Protein AF-A0A951PRA3-F1 (afdb_monomer_lite)

Radius of gyration: 14.49 Å; chains: 1; bounding box: 38×32×24 Å

Foldseek 3Di:
DDPVVVVVCVVVVHPPDCDLVVQQVDLVSQLVLQVVCVVVVQDPDDSRSRSDPSSVVSVPDDPPPPVVPPPDDD

Secondary structure (DSSP, 8-state):
--HHHHHHHHHTT------HHHHHH-HHHHHHHHHHHHHTTSSPSP--S---HHHHHHHH----S-GGGSS---

Organism: NCBI:txid450513

Sequence (74 aa):
MRLQTFYNAKLNNQTIDYGIEAIAADKELATHIQEVLIWLKFLDPPADGKFGPISSSRLRRKPTCHYAAKALPL

pLDDT: mean 71.53, std 15.4, range [41.06, 90.38]

Structure (mmCIF, N/CA/C/O backbone):
data_AF-A0A951PRA3-F1
#
_entry.id   AF-A0A951PRA3-F1
#
loop_
_atom_site.group_PDB
_atom_site.id
_atom_site.type_symbol
_atom_site.label_atom_id
_atom_site.label_alt_id
_atom_site.label_comp_id
_atom_site.label_asym_id
_atom_site.label_entity_id
_atom_site.label_seq_id
_atom_site.pdbx_PDB_ins_code
_atom_site.Cartn_x
_atom_site.Cartn_y
_atom_site.Cartn_z
_atom_site.occupancy
_atom_site.B_iso_or_equiv
_atom_site.auth_seq_id
_atom_site.auth_comp_id
_atom_site.auth_asym_id
_atom_site.auth_atom_id
_atom_site.pdbx_PDB_model_num
ATOM 1 N N . MET A 1 1 ? 7.242 4.822 1.222 1.00 56.81 1 MET A N 1
ATOM 2 C CA . MET A 1 1 ? 7.549 6.275 1.195 1.00 56.81 1 MET A CA 1
ATOM 3 C C . MET A 1 1 ? 6.773 6.983 2.297 1.00 56.81 1 MET A C 1
ATOM 5 O O . MET A 1 1 ? 5.620 6.651 2.532 1.00 56.81 1 MET A O 1
ATOM 9 N N . ARG A 1 2 ? 7.372 7.974 2.975 1.00 67.94 2 ARG A N 1
ATOM 10 C CA . ARG A 1 2 ? 6.732 8.661 4.114 1.00 67.94 2 ARG A CA 1
ATOM 11 C C . ARG A 1 2 ? 5.617 9.612 3.665 1.00 67.94 2 ARG A C 1
ATOM 13 O O . ARG A 1 2 ? 5.820 10.407 2.750 1.00 67.94 2 ARG A O 1
ATOM 20 N N . LEU A 1 3 ? 4.497 9.628 4.398 1.00 62.81 3 LEU A N 1
ATOM 21 C CA . LEU A 1 3 ? 3.393 10.597 4.242 1.00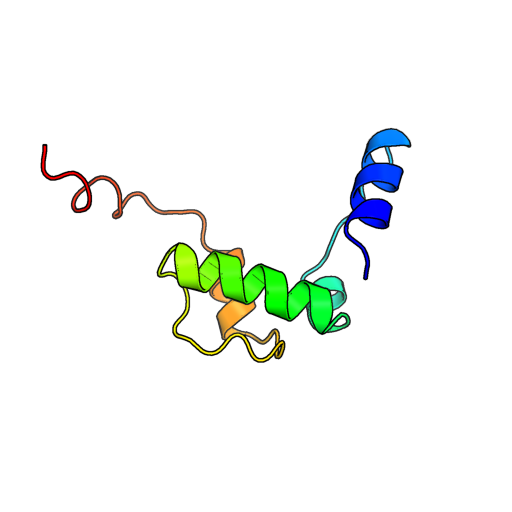 62.81 3 LEU A CA 1
ATOM 22 C C . LEU A 1 3 ? 3.878 12.055 4.201 1.00 62.81 3 LEU A C 1
ATOM 24 O O . LEU A 1 3 ? 3.326 12.881 3.480 1.00 62.81 3 LEU A O 1
ATOM 28 N N . GLN A 1 4 ? 4.959 12.363 4.920 1.00 65.50 4 GLN A N 1
ATOM 29 C CA . GLN A 1 4 ? 5.585 13.684 4.923 1.00 65.50 4 GLN A CA 1
ATOM 30 C C . GLN A 1 4 ? 5.954 14.169 3.512 1.00 65.50 4 GLN A C 1
ATOM 32 O O . GLN A 1 4 ? 5.782 15.343 3.196 1.00 65.50 4 GLN A O 1
ATOM 37 N N . THR A 1 5 ? 6.412 13.267 2.642 1.00 69.19 5 THR A N 1
ATOM 38 C CA . THR A 1 5 ? 6.809 13.601 1.271 1.00 69.19 5 THR A CA 1
ATOM 39 C C . THR A 1 5 ? 5.601 14.011 0.422 1.00 69.19 5 THR A C 1
ATOM 41 O O . THR A 1 5 ? 5.700 14.942 -0.373 1.00 69.19 5 THR A O 1
ATOM 44 N N . PHE A 1 6 ? 4.435 13.395 0.652 1.00 63.34 6 PHE A N 1
ATOM 45 C CA . PHE A 1 6 ? 3.174 13.784 0.011 1.00 63.34 6 PHE A CA 1
ATOM 46 C C . PHE A 1 6 ? 2.724 15.178 0.447 1.00 63.34 6 PHE A C 1
ATOM 48 O O . PHE A 1 6 ? 2.369 16.008 -0.392 1.00 63.34 6 PHE A O 1
ATOM 55 N N . TYR A 1 7 ? 2.759 15.448 1.755 1.00 62.00 7 TYR A N 1
ATOM 56 C CA . TYR A 1 7 ? 2.400 16.761 2.291 1.00 62.00 7 TYR A CA 1
ATOM 57 C C . TYR A 1 7 ? 3.307 17.859 1.737 1.00 62.00 7 TYR A C 1
ATOM 59 O O . TYR A 1 7 ? 2.810 18.891 1.288 1.00 62.00 7 TYR A O 1
ATOM 67 N N . ASN A 1 8 ? 4.616 17.612 1.688 1.00 66.38 8 ASN A N 1
ATOM 68 C CA . ASN A 1 8 ? 5.582 18.577 1.169 1.00 66.38 8 ASN A CA 1
ATOM 69 C C . ASN A 1 8 ? 5.354 18.890 -0.317 1.00 66.38 8 ASN A C 1
ATOM 71 O O . ASN A 1 8 ? 5.462 20.041 -0.726 1.00 66.38 8 ASN A O 1
ATOM 75 N N . ALA A 1 9 ? 4.975 17.904 -1.127 1.00 66.19 9 ALA A N 1
ATOM 76 C CA . ALA A 1 9 ? 4.693 18.146 -2.536 1.00 66.19 9 ALA A CA 1
ATOM 77 C C . ALA A 1 9 ? 3.410 18.949 -2.780 1.00 66.19 9 ALA A C 1
ATOM 79 O O . ALA A 1 9 ? 3.388 19.837 -3.633 1.00 66.19 9 ALA A O 1
ATOM 80 N N . LYS A 1 10 ? 2.368 18.697 -1.974 1.00 59.62 10 LYS A N 1
ATOM 81 C CA . LYS A 1 10 ? 1.137 19.497 -1.985 1.00 59.62 10 LYS A CA 1
ATOM 82 C C . LYS A 1 10 ? 1.413 20.956 -1.607 1.00 59.62 10 LYS A C 1
ATOM 84 O O . LYS A 1 10 ? 0.840 21.854 -2.214 1.00 59.62 10 LYS A O 1
ATOM 89 N N . LEU A 1 11 ? 2.297 21.191 -0.635 1.00 61.19 11 LEU A N 1
ATOM 90 C CA . LEU A 1 11 ? 2.705 22.539 -0.219 1.00 61.19 11 LEU A CA 1
ATOM 91 C C . LEU A 1 11 ? 3.455 23.299 -1.324 1.00 61.19 11 LEU A C 1
ATOM 93 O O . LEU A 1 11 ? 3.303 24.510 -1.432 1.00 61.19 11 LEU A O 1
ATOM 97 N N . ASN A 1 12 ? 4.197 22.595 -2.181 1.00 69.44 12 ASN A N 1
ATOM 98 C CA . ASN A 1 12 ? 4.948 23.193 -3.289 1.00 69.44 12 ASN A CA 1
ATOM 99 C C . ASN A 1 12 ? 4.118 23.391 -4.572 1.00 69.44 12 ASN A C 1
ATOM 101 O O . ASN A 1 12 ? 4.684 23.687 -5.623 1.00 69.44 12 ASN A O 1
ATOM 105 N N . ASN A 1 13 ? 2.792 23.208 -4.513 1.00 60.19 13 ASN A N 1
ATOM 106 C CA . ASN A 1 13 ? 1.883 23.268 -5.665 1.00 60.19 13 ASN A CA 1
ATOM 107 C C . ASN A 1 13 ? 2.295 22.331 -6.823 1.00 60.19 13 ASN A C 1
ATOM 109 O O . ASN A 1 13 ? 1.958 22.565 -7.983 1.00 60.19 13 ASN A O 1
ATOM 113 N N . GLN A 1 14 ? 3.038 21.268 -6.502 1.00 60.00 14 GLN A N 1
ATOM 114 C CA . GLN A 1 14 ? 3.436 20.237 -7.447 1.00 60.00 14 GLN A CA 1
ATOM 115 C C . GLN A 1 14 ? 2.359 19.159 -7.463 1.00 60.00 14 GLN A C 1
ATOM 117 O O . GLN A 1 14 ? 2.090 18.499 -6.456 1.00 60.00 14 GLN A O 1
ATOM 122 N N . THR A 1 15 ? 1.743 18.956 -8.621 1.00 55.75 15 THR A N 1
ATOM 123 C CA . THR A 1 15 ? 0.905 17.788 -8.873 1.00 55.75 15 THR A CA 1
ATOM 124 C C . THR A 1 15 ? 1.805 16.560 -8.923 1.00 55.75 15 THR A C 1
ATOM 126 O O . THR A 1 15 ? 2.417 16.273 -9.949 1.00 55.75 15 THR A O 1
ATOM 129 N N . ILE A 1 16 ? 1.912 15.830 -7.808 1.00 61.03 16 ILE A N 1
ATOM 130 C CA . ILE A 1 16 ? 2.426 14.463 -7.882 1.00 61.03 16 ILE A CA 1
ATOM 131 C C . ILE A 1 16 ? 1.295 13.587 -8.388 1.00 61.03 16 ILE A C 1
ATOM 133 O O . ILE A 1 16 ? 0.355 13.269 -7.656 1.00 61.03 16 ILE A O 1
ATOM 137 N N . ASP A 1 17 ? 1.397 13.220 -9.657 1.00 60.91 17 ASP A N 1
ATOM 138 C CA . ASP A 1 17 ? 0.547 12.199 -10.237 1.00 60.91 17 ASP A CA 1
ATOM 139 C C . ASP A 1 17 ? 1.066 10.832 -9.778 1.00 60.91 17 ASP A C 1
ATOM 141 O O . ASP A 1 17 ? 2.064 10.309 -10.280 1.00 60.91 17 ASP A O 1
ATOM 145 N N . TYR A 1 18 ? 0.427 10.271 -8.751 1.00 66.81 18 TYR A N 1
ATOM 146 C CA . TYR A 1 18 ? 0.691 8.897 -8.336 1.00 66.81 18 TYR A CA 1
ATOM 147 C C . TY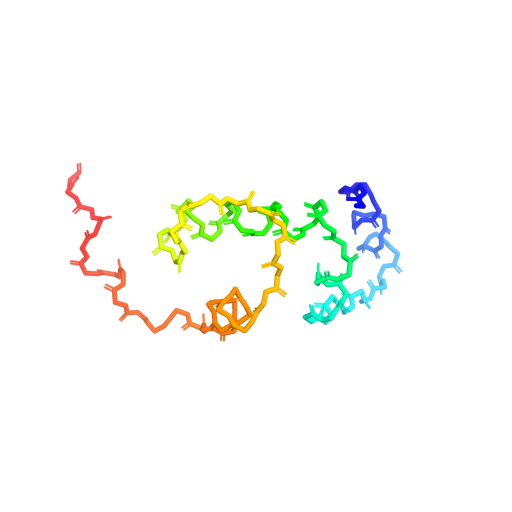R A 1 18 ? -0.028 7.964 -9.301 1.00 66.81 18 TYR A C 1
ATOM 149 O O . TYR A 1 18 ? -1.106 7.437 -9.015 1.00 66.81 18 TYR A O 1
ATOM 157 N N . GLY A 1 19 ? 0.589 7.763 -10.465 1.00 73.75 19 GLY A N 1
ATOM 158 C CA . GLY A 1 19 ? 0.187 6.708 -11.379 1.00 73.75 19 GLY A CA 1
ATOM 159 C C . GLY A 1 19 ? 0.150 5.357 -10.656 1.00 73.75 19 GLY A C 1
ATOM 160 O O . GLY A 1 19 ? 0.884 5.124 -9.693 1.00 73.75 19 GLY A O 1
ATOM 161 N N . ILE A 1 20 ? -0.695 4.440 -11.137 1.00 77.88 20 ILE A N 1
ATOM 162 C CA . ILE A 1 20 ? -0.829 3.082 -10.575 1.00 77.88 20 ILE A CA 1
ATOM 163 C C . ILE A 1 20 ? 0.535 2.387 -10.449 1.00 77.88 20 ILE A C 1
ATOM 165 O O . ILE A 1 20 ? 0.765 1.661 -9.487 1.00 77.88 20 ILE A O 1
ATOM 169 N N . GLU A 1 21 ? 1.448 2.651 -11.382 1.00 79.12 21 GLU A N 1
ATOM 170 C CA . GLU A 1 21 ? 2.808 2.110 -11.367 1.00 79.12 21 GLU A CA 1
ATOM 171 C C . GLU A 1 21 ? 3.656 2.654 -10.212 1.00 79.12 21 GLU A C 1
ATOM 173 O O . GLU A 1 21 ? 4.359 1.885 -9.564 1.00 79.12 21 GLU A O 1
ATOM 178 N N . ALA A 1 22 ? 3.542 3.947 -9.890 1.00 80.69 22 ALA A N 1
ATOM 179 C CA . ALA A 1 22 ? 4.245 4.547 -8.755 1.00 80.69 22 ALA A CA 1
ATOM 180 C C . ALA A 1 22 ? 3.735 3.987 -7.419 1.00 80.69 22 ALA A C 1
ATOM 182 O O . ALA A 1 22 ? 4.518 3.762 -6.499 1.00 80.69 22 ALA A O 1
ATOM 183 N N . ILE A 1 23 ? 2.431 3.704 -7.332 1.00 81.00 23 ILE A N 1
ATOM 184 C CA . ILE A 1 23 ? 1.837 3.020 -6.178 1.00 81.00 23 ILE A CA 1
ATOM 185 C C . ILE A 1 23 ? 2.353 1.582 -6.083 1.00 81.00 23 ILE A C 1
ATOM 187 O O . ILE A 1 23 ? 2.738 1.143 -5.005 1.00 81.00 23 ILE A O 1
ATOM 191 N N . ALA A 1 24 ? 2.387 0.852 -7.199 1.00 81.94 24 ALA A N 1
ATOM 192 C CA . ALA A 1 24 ? 2.840 -0.535 -7.225 1.00 81.94 24 ALA A CA 1
ATOM 193 C C . ALA A 1 24 ? 4.339 -0.703 -6.948 1.00 81.94 24 ALA A C 1
ATOM 195 O O . ALA A 1 24 ? 4.744 -1.727 -6.398 1.00 81.94 24 ALA A O 1
ATOM 196 N N . ALA A 1 25 ? 5.150 0.296 -7.296 1.00 83.75 25 ALA A N 1
ATOM 197 C CA . ALA A 1 25 ? 6.582 0.310 -7.023 1.00 83.75 25 ALA A CA 1
ATOM 198 C C . ALA A 1 25 ? 6.917 0.567 -5.542 1.00 83.75 25 ALA A C 1
ATOM 200 O O . ALA A 1 25 ? 8.009 0.213 -5.096 1.00 83.75 25 ALA A O 1
ATOM 201 N N . ASP A 1 26 ? 5.998 1.148 -4.763 1.00 84.69 26 ASP A N 1
ATOM 202 C CA . ASP A 1 26 ? 6.205 1.432 -3.344 1.00 84.69 26 ASP A CA 1
ATOM 203 C C . ASP A 1 26 ? 5.359 0.506 -2.467 1.00 84.69 26 ASP A C 1
ATOM 205 O O . ASP A 1 26 ? 4.164 0.712 -2.262 1.00 84.69 26 ASP A O 1
ATOM 209 N N . LYS A 1 27 ? 6.006 -0.515 -1.899 1.00 86.69 27 LYS A N 1
ATOM 210 C CA . LYS A 1 27 ? 5.342 -1.523 -1.062 1.00 86.69 27 LYS A CA 1
ATOM 211 C C . LYS A 1 27 ? 4.625 -0.923 0.154 1.00 86.69 27 LYS A C 1
ATOM 213 O O . LYS A 1 27 ? 3.564 -1.414 0.533 1.00 86.69 27 LYS A O 1
ATOM 218 N N . GLU A 1 28 ? 5.194 0.098 0.788 1.00 87.19 28 GLU A N 1
ATOM 219 C CA . GLU A 1 28 ? 4.616 0.724 1.986 1.00 87.19 28 GLU A CA 1
ATOM 220 C C . GLU A 1 28 ? 3.343 1.494 1.614 1.00 87.19 28 GLU A C 1
ATOM 222 O O . GLU A 1 28 ? 2.293 1.312 2.231 1.00 87.19 28 GLU A O 1
ATOM 227 N N . LEU A 1 29 ? 3.411 2.276 0.535 1.00 84.88 29 LEU A N 1
ATO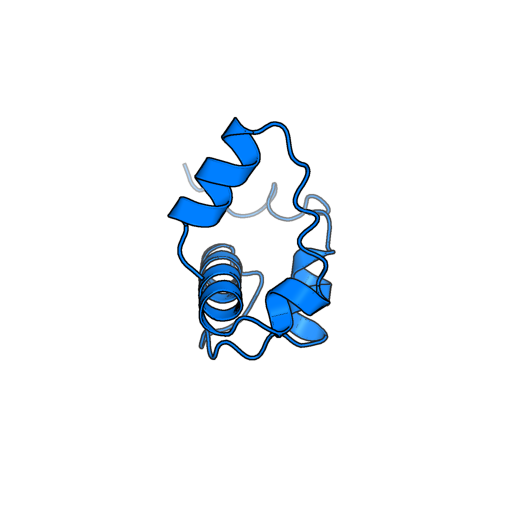M 228 C CA . LEU A 1 29 ? 2.272 3.003 -0.019 1.00 84.88 29 LEU A CA 1
ATOM 229 C C . LEU A 1 29 ? 1.177 2.054 -0.523 1.00 84.88 29 LEU A C 1
ATOM 231 O O . LEU A 1 29 ? -0.001 2.256 -0.229 1.00 84.88 29 LEU A O 1
ATOM 235 N N . ALA A 1 30 ? 1.559 0.999 -1.243 1.00 87.88 30 ALA A N 1
ATOM 236 C CA . ALA A 1 30 ? 0.657 -0.044 -1.711 1.00 87.88 30 ALA A CA 1
ATOM 237 C C . ALA A 1 30 ? -0.088 -0.717 -0.555 1.00 87.88 30 ALA A C 1
ATOM 239 O O . ALA A 1 30 ? -1.305 -0.888 -0.635 1.00 87.88 30 ALA A O 1
ATOM 240 N N . THR A 1 31 ? 0.628 -1.063 0.519 1.00 90.12 31 THR A N 1
ATOM 241 C CA . THR A 1 31 ? 0.042 -1.671 1.722 1.00 90.12 31 THR A CA 1
ATOM 242 C C . THR A 1 31 ? -0.971 -0.722 2.348 1.00 90.12 31 THR A C 1
ATOM 244 O O . THR A 1 31 ? -2.113 -1.111 2.571 1.00 90.12 31 THR A O 1
ATOM 247 N N . HIS A 1 32 ? -0.608 0.549 2.530 1.00 88.50 32 HIS A N 1
ATOM 248 C CA . HIS A 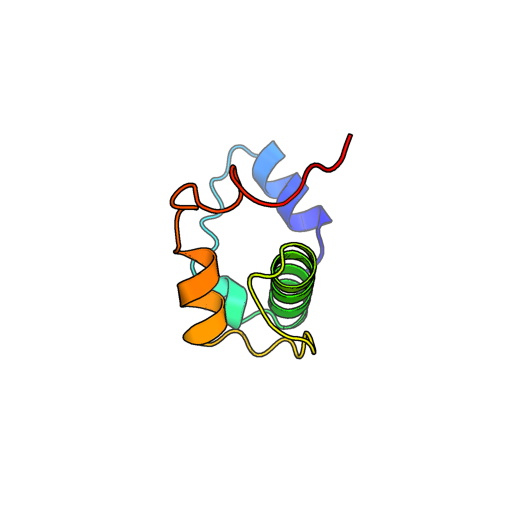1 32 ? -1.510 1.527 3.129 1.00 88.50 32 HIS A CA 1
ATOM 249 C C . HIS A 1 32 ? -2.780 1.755 2.292 1.00 88.50 32 HIS A C 1
ATOM 251 O O . HIS A 1 32 ? -3.893 1.806 2.815 1.00 88.50 32 HIS A O 1
ATOM 257 N N . ILE A 1 33 ? -2.650 1.827 0.965 1.00 86.12 33 ILE A N 1
ATOM 258 C CA . ILE A 1 33 ? -3.815 1.949 0.077 1.00 86.12 33 ILE A CA 1
ATOM 259 C C . ILE A 1 33 ? -4.687 0.687 0.150 1.00 86.12 33 ILE A C 1
ATOM 261 O O . ILE A 1 33 ? -5.913 0.796 0.182 1.00 86.12 33 ILE A O 1
ATOM 265 N N . GLN A 1 34 ?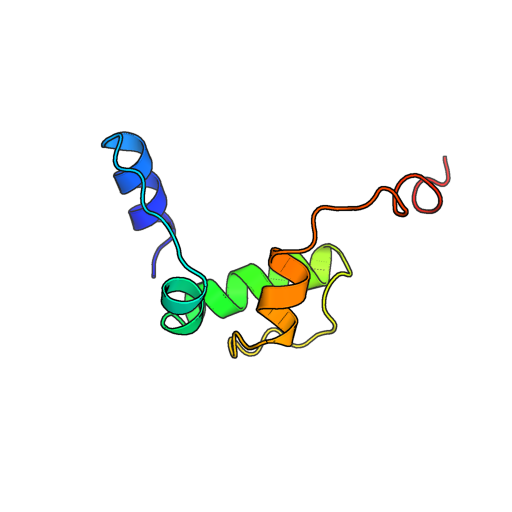 -4.092 -0.507 0.203 1.00 88.75 34 GLN A N 1
ATOM 266 C CA . GLN A 1 34 ? -4.840 -1.751 0.398 1.00 88.75 34 GLN A CA 1
ATOM 267 C C . GLN A 1 34 ? -5.581 -1.770 1.744 1.00 88.75 34 GLN A C 1
ATOM 269 O O . GLN A 1 34 ? -6.748 -2.152 1.757 1.00 88.75 34 GLN A O 1
ATOM 2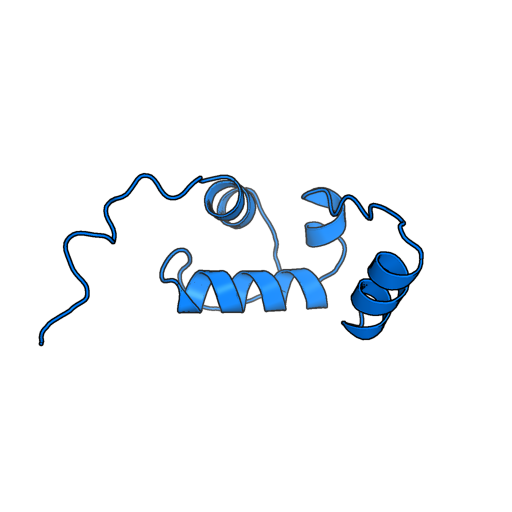74 N N . GLU A 1 35 ? -4.976 -1.312 2.846 1.00 90.06 35 GLU A N 1
ATOM 275 C CA . GLU A 1 35 ? -5.641 -1.189 4.156 1.00 90.06 35 GLU A CA 1
ATOM 276 C C . GLU A 1 35 ? -6.896 -0.312 4.075 1.00 90.06 35 GLU A C 1
ATOM 278 O O . GLU A 1 35 ? -7.966 -0.713 4.540 1.00 90.06 35 GLU A O 1
ATOM 283 N N . VAL A 1 36 ? -6.799 0.851 3.420 1.00 88.56 36 VAL A N 1
ATOM 284 C CA . VAL A 1 36 ? -7.946 1.748 3.204 1.00 88.56 36 VAL A CA 1
ATOM 285 C C . VAL A 1 36 ? -9.021 1.070 2.347 1.00 88.56 36 VAL A C 1
ATOM 287 O O . VAL A 1 36 ? -10.208 1.136 2.673 1.00 88.56 36 VAL A O 1
ATOM 290 N N . LEU A 1 37 ? -8.636 0.372 1.274 1.00 86.31 37 LEU A N 1
ATOM 291 C CA . LEU A 1 37 ? -9.581 -0.369 0.429 1.00 86.31 37 LEU A CA 1
ATOM 292 C C . LEU A 1 37 ? -10.258 -1.524 1.184 1.00 86.31 37 LEU A C 1
ATOM 294 O O . LEU A 1 37 ? -11.443 -1.775 0.959 1.00 86.31 37 LEU A O 1
ATOM 298 N N . ILE A 1 38 ? -9.546 -2.207 2.082 1.00 86.19 38 ILE A N 1
ATOM 299 C CA . ILE A 1 38 ? -10.102 -3.257 2.948 1.00 86.19 38 ILE A CA 1
ATOM 300 C C . ILE A 1 38 ? -11.080 -2.661 3.960 1.00 86.19 38 ILE A C 1
ATOM 302 O O . ILE A 1 38 ? -12.177 -3.195 4.148 1.00 86.19 38 ILE A O 1
ATOM 306 N N . TRP A 1 39 ? -10.720 -1.539 4.586 1.00 86.25 39 TRP A N 1
ATOM 307 C CA . TRP A 1 39 ? -11.591 -0.827 5.522 1.00 86.25 39 TRP A CA 1
ATOM 308 C C . TRP A 1 39 ? -12.913 -0.421 4.856 1.00 86.25 39 TRP A C 1
ATOM 310 O O . TRP A 1 39 ? -13.986 -0.673 5.405 1.00 86.25 39 TRP A O 1
ATOM 320 N N . LEU A 1 40 ? -12.844 0.074 3.618 1.00 87.06 40 LEU A N 1
ATOM 321 C CA . LEU A 1 40 ? -14.003 0.409 2.784 1.00 87.06 40 LEU A CA 1
ATOM 322 C C . LEU A 1 40 ? -14.715 -0.811 2.160 1.00 87.06 40 LEU A C 1
ATOM 324 O O . LEU A 1 40 ? -15.642 -0.634 1.370 1.00 87.06 40 LEU A O 1
ATOM 328 N N . LYS A 1 41 ? -14.296 -2.046 2.477 1.00 85.88 41 LYS A N 1
ATOM 329 C CA . LYS A 1 41 ? -14.854 -3.305 1.936 1.00 85.88 41 LYS A CA 1
ATOM 330 C C . LYS A 1 41 ? -14.787 -3.412 0.407 1.00 85.88 41 LYS A C 1
ATOM 332 O O . LYS A 1 41 ? -15.601 -4.082 -0.232 1.00 85.88 41 LYS A O 1
ATOM 337 N N . PHE A 1 42 ? -13.799 -2.757 -0.196 1.00 84.56 42 PHE A N 1
ATOM 338 C CA . PHE A 1 42 ? -13.489 -2.878 -1.617 1.00 84.56 42 PHE A CA 1
ATOM 339 C C . PHE A 1 42 ? -12.448 -3.956 -1.913 1.00 84.56 42 PHE A C 1
ATOM 341 O O . PHE A 1 42 ? -12.390 -4.419 -3.051 1.00 84.56 42 PHE A O 1
ATOM 348 N N . LEU A 1 43 ? -11.659 -4.369 -0.925 1.00 85.94 43 LEU A N 1
ATOM 349 C CA . LEU A 1 43 ? -10.677 -5.442 -1.045 1.00 85.94 43 LEU A CA 1
ATOM 350 C C . LEU A 1 43 ? -10.794 -6.388 0.157 1.00 85.94 43 LEU A C 1
ATOM 352 O O . LEU A 1 43 ? -11.152 -5.953 1.250 1.00 85.94 43 LEU A O 1
ATOM 356 N N . ASP A 1 44 ? -10.498 -7.668 -0.047 1.00 86.75 44 ASP A N 1
ATOM 357 C CA . ASP A 1 44 ? -10.386 -8.632 1.046 1.00 86.75 44 ASP A CA 1
ATOM 358 C C . ASP A 1 44 ? -8.974 -8.580 1.657 1.00 86.75 44 ASP A C 1
ATOM 360 O O . ASP A 1 44 ? -8.003 -8.345 0.932 1.00 86.75 44 ASP A O 1
ATOM 364 N N . PRO A 1 45 ? -8.826 -8.773 2.978 1.00 88.38 45 PRO A N 1
ATOM 365 C CA . PRO A 1 45 ? -7.513 -8.890 3.606 1.00 88.38 45 PRO A CA 1
ATOM 366 C C . PRO A 1 45 ? -6.746 -10.131 3.103 1.00 88.38 45 PRO A C 1
ATOM 368 O O . PRO A 1 45 ? -7.377 -11.108 2.691 1.00 88.38 45 PRO A O 1
ATOM 371 N N . PRO A 1 46 ? -5.400 -10.153 3.198 1.00 90.38 46 PRO A N 1
ATOM 372 C CA . PRO A 1 46 ? -4.531 -9.172 3.862 1.00 90.38 46 PRO A CA 1
ATOM 373 C C . PRO A 1 46 ? -4.027 -8.041 2.944 1.00 90.38 46 PRO A C 1
ATOM 375 O O . PRO A 1 46 ? -3.947 -8.198 1.730 1.00 90.38 46 PRO A O 1
ATOM 378 N N . ALA A 1 47 ? -3.617 -6.916 3.543 1.00 89.88 47 ALA A N 1
ATOM 379 C CA . ALA A 1 47 ? -2.821 -5.896 2.856 1.00 89.88 47 ALA A CA 1
ATOM 380 C C . ALA A 1 47 ? -1.361 -6.372 2.772 1.00 89.88 47 ALA A C 1
ATOM 382 O O . ALA A 1 47 ? -0.592 -6.239 3.721 1.00 89.88 47 ALA A O 1
ATOM 383 N N . ASP A 1 48 ? -0.995 -7.004 1.661 1.00 88.38 48 ASP A N 1
ATOM 384 C CA . ASP A 1 48 ? 0.323 -7.616 1.457 1.00 88.38 48 ASP A CA 1
ATOM 385 C C . ASP A 1 48 ? 1.319 -6.713 0.700 1.00 88.38 48 ASP A C 1
ATOM 387 O O . ASP A 1 48 ? 2.479 -7.088 0.484 1.00 88.38 48 ASP A O 1
ATOM 391 N N . GLY A 1 49 ? 0.870 -5.527 0.288 1.00 84.94 49 GLY A N 1
ATOM 392 C CA . GLY A 1 49 ? 1.639 -4.555 -0.482 1.00 84.94 49 GLY A CA 1
ATOM 393 C C . GLY A 1 49 ? 1.824 -4.931 -1.952 1.00 84.94 49 GLY A C 1
ATOM 394 O O . GLY A 1 49 ? 2.532 -4.225 -2.669 1.00 84.94 49 GLY A O 1
ATOM 395 N N . LYS A 1 50 ? 1.205 -6.017 -2.435 1.00 86.94 50 LYS A N 1
ATOM 396 C CA . LYS A 1 50 ? 1.251 -6.411 -3.849 1.00 86.94 50 LYS A CA 1
ATOM 397 C C . LYS A 1 50 ? 0.152 -5.693 -4.623 1.00 86.94 50 LYS A C 1
ATOM 399 O O . LYS A 1 50 ? -0.974 -6.175 -4.762 1.00 86.94 50 LYS A O 1
ATOM 404 N N . PHE A 1 51 ? 0.477 -4.516 -5.145 1.00 79.81 51 PHE A N 1
ATOM 405 C CA . PHE A 1 51 ? -0.491 -3.694 -5.866 1.00 79.81 51 PHE A CA 1
ATOM 406 C C . PHE A 1 51 ? -0.656 -4.143 -7.325 1.00 79.81 51 PHE A C 1
ATOM 408 O O . PHE A 1 51 ? 0.076 -3.727 -8.218 1.00 79.81 51 PHE A O 1
ATOM 415 N N . GLY A 1 52 ? -1.623 -5.030 -7.561 1.00 80.69 52 GLY A N 1
ATOM 416 C CA . GLY A 1 52 ? -1.864 -5.637 -8.872 1.00 80.69 52 GLY A CA 1
ATOM 417 C C . GLY A 1 52 ? -3.124 -5.145 -9.604 1.00 80.69 52 GLY A C 1
ATOM 418 O O . GLY A 1 52 ? -3.756 -4.152 -9.218 1.00 80.69 52 GLY A O 1
ATOM 419 N N . PRO A 1 53 ? -3.555 -5.879 -10.648 1.00 78.62 53 PRO A N 1
ATOM 420 C CA . PRO A 1 53 ? -4.767 -5.587 -11.423 1.00 78.62 53 PRO A CA 1
ATOM 421 C C . PRO A 1 53 ? -6.039 -5.488 -10.567 1.00 78.62 53 PRO A C 1
ATOM 423 O O . PRO A 1 53 ? -6.924 -4.682 -10.839 1.00 78.62 53 PRO A O 1
ATOM 426 N N . ILE A 1 54 ? -6.125 -6.270 -9.487 1.00 78.00 54 ILE A N 1
ATOM 427 C CA . ILE A 1 54 ? -7.282 -6.265 -8.581 1.00 78.00 54 ILE A CA 1
ATOM 428 C C . ILE A 1 54 ? -7.334 -4.957 -7.782 1.00 78.00 54 ILE A C 1
ATOM 430 O O . ILE A 1 54 ? -8.347 -4.255 -7.830 1.00 78.00 54 ILE A O 1
ATOM 434 N N . SER A 1 55 ? -6.242 -4.587 -7.107 1.00 75.88 55 SER A N 1
ATOM 435 C CA . SER A 1 55 ? -6.153 -3.345 -6.326 1.00 75.88 55 SER A CA 1
ATOM 436 C C . SER A 1 55 ? -6.362 -2.108 -7.206 1.00 75.88 55 SER A C 1
ATOM 438 O O . SER A 1 55 ? -7.142 -1.222 -6.856 1.00 75.88 55 SER A O 1
ATOM 440 N N . SER A 1 56 ? -5.758 -2.084 -8.397 1.00 76.12 56 SER A N 1
ATOM 441 C CA . SER A 1 56 ? -5.932 -0.991 -9.363 1.00 76.12 56 SER A CA 1
ATOM 442 C C . SER A 1 56 ? -7.353 -0.908 -9.931 1.00 76.12 56 SER A C 1
ATOM 444 O O . SER A 1 56 ? -7.887 0.195 -10.065 1.00 76.12 56 SER A O 1
ATOM 446 N N . SER A 1 57 ? -8.019 -2.040 -10.196 1.00 78.06 57 SER A N 1
ATOM 447 C CA . SER A 1 57 ? -9.423 -2.050 -10.639 1.00 78.06 57 SER A CA 1
ATOM 448 C C . SER A 1 57 ? -10.384 -1.494 -9.582 1.00 78.06 57 SER A C 1
ATOM 450 O O . SER A 1 57 ? -11.337 -0.788 -9.919 1.00 78.06 57 SER A O 1
ATOM 452 N N . ARG A 1 58 ? -10.124 -1.773 -8.297 1.00 74.75 58 ARG A N 1
ATOM 453 C CA . ARG A 1 58 ? -10.918 -1.266 -7.170 1.00 74.75 58 ARG A CA 1
ATOM 454 C C . ARG A 1 58 ? -10.657 0.214 -6.914 1.00 74.75 58 ARG A C 1
ATOM 456 O O . ARG A 1 58 ? -11.612 0.931 -6.648 1.00 74.75 58 ARG A O 1
ATOM 463 N N . LEU A 1 59 ? -9.418 0.675 -7.089 1.00 71.44 59 LEU A N 1
ATOM 464 C CA . LEU A 1 59 ? -9.066 2.094 -6.994 1.00 71.44 59 LEU A CA 1
ATOM 465 C C . LEU A 1 59 ? -9.663 2.925 -8.145 1.00 71.44 59 LEU A C 1
ATOM 467 O O . LEU A 1 59 ? -10.139 4.035 -7.931 1.00 71.44 59 LEU A O 1
ATOM 471 N N . ARG A 1 60 ? -9.672 2.386 -9.373 1.00 70.00 60 ARG A N 1
ATOM 472 C CA . ARG A 1 60 ? -10.263 3.050 -10.552 1.00 70.00 60 ARG A CA 1
ATOM 473 C C . ARG A 1 60 ? -11.786 3.035 -10.568 1.00 70.00 60 ARG A C 1
ATOM 475 O O . ARG A 1 60 ? -12.389 3.826 -11.298 1.00 70.00 60 ARG A O 1
ATOM 482 N N . ARG A 1 61 ? -12.424 2.134 -9.818 1.00 60.34 61 ARG A N 1
ATOM 483 C CA . ARG A 1 61 ? -13.881 2.111 -9.713 1.00 60.34 61 ARG A CA 1
ATOM 484 C C . ARG A 1 61 ? -14.330 3.389 -9.012 1.00 60.34 61 ARG A C 1
ATOM 486 O O . ARG A 1 61 ? -14.233 3.513 -7.797 1.00 60.34 61 ARG A O 1
ATOM 493 N N . LYS A 1 62 ? -14.885 4.326 -9.789 1.00 51.53 62 LYS A N 1
ATOM 494 C CA . LYS A 1 62 ? -15.768 5.349 -9.226 1.00 51.53 62 LYS A CA 1
ATOM 495 C C . LYS A 1 62 ? -16.844 4.608 -8.433 1.00 51.53 62 LYS A C 1
ATOM 497 O O . LYS A 1 62 ? -17.358 3.616 -8.957 1.00 51.53 62 LYS A O 1
ATOM 502 N N . PRO A 1 63 ? -17.184 5.033 -7.209 1.00 47.66 63 PRO A N 1
ATOM 503 C CA . PRO A 1 63 ? -18.302 4.438 -6.509 1.00 47.66 63 PRO A CA 1
ATOM 504 C C . PRO A 1 63 ? -19.556 4.705 -7.346 1.00 47.66 63 PRO A C 1
ATOM 506 O O . PRO A 1 63 ? -20.140 5.784 -7.296 1.00 47.66 63 PRO A O 1
ATOM 509 N N . THR A 1 64 ? -19.974 3.734 -8.157 1.00 46.88 64 THR A N 1
ATOM 510 C CA . THR A 1 64 ? -21.369 3.640 -8.555 1.00 46.88 64 THR A CA 1
ATOM 511 C C . THR A 1 64 ? -22.102 3.394 -7.256 1.00 46.88 64 THR A C 1
ATOM 513 O O . THR A 1 64 ? -21.948 2.347 -6.630 1.00 46.88 64 THR A O 1
ATOM 516 N N . CYS A 1 65 ? -22.794 4.435 -6.806 1.00 41.06 65 CYS A N 1
ATOM 517 C CA . CYS A 1 65 ? -23.767 4.425 -5.733 1.00 41.06 65 CYS A CA 1
ATOM 518 C C . CYS A 1 65 ? -24.513 3.075 -5.679 1.00 41.06 65 CYS A C 1
ATOM 520 O O . CYS A 1 65 ? -25.462 2.824 -6.415 1.00 41.06 65 CYS A O 1
ATOM 522 N N . HIS A 1 66 ? -24.026 2.175 -4.831 1.00 43.84 66 HIS A N 1
ATOM 523 C CA . HIS A 1 66 ? -24.765 1.015 -4.333 1.00 43.84 66 HIS A CA 1
ATOM 524 C C . HIS A 1 66 ? -24.490 0.772 -2.843 1.00 43.84 66 HIS A C 1
ATOM 526 O O . HIS A 1 66 ? -25.201 0.016 -2.194 1.00 43.84 66 HIS A O 1
ATOM 532 N N . TYR A 1 67 ? -23.519 1.494 -2.267 1.00 44.16 67 TYR A N 1
ATOM 533 C CA . TYR A 1 67 ? -23.360 1.628 -0.818 1.00 44.16 67 TYR A CA 1
ATOM 534 C C . TYR A 1 67 ? -24.274 2.695 -0.196 1.00 44.16 67 TYR A C 1
ATOM 536 O O . TYR A 1 67 ? -24.372 2.750 1.023 1.00 44.16 67 TYR A O 1
ATOM 544 N N . ALA A 1 68 ? -25.027 3.470 -0.989 1.00 43.47 68 ALA A N 1
ATOM 545 C CA . ALA A 1 68 ? -26.083 4.334 -0.447 1.00 43.47 68 ALA A CA 1
ATOM 546 C C . ALA A 1 68 ? -27.333 3.558 0.021 1.00 43.47 68 ALA A C 1
ATOM 548 O O . ALA A 1 68 ? -28.255 4.168 0.545 1.00 43.47 68 ALA A O 1
ATOM 549 N N . ALA A 1 69 ? -27.388 2.230 -0.158 1.00 46.94 69 ALA A N 1
ATOM 550 C CA . ALA A 1 69 ? -28.591 1.450 0.138 1.00 46.94 69 ALA A CA 1
ATOM 551 C C . ALA A 1 69 ? -28.467 0.447 1.300 1.00 46.94 69 ALA A C 1
ATOM 553 O O . ALA A 1 69 ? -29.480 -0.154 1.647 1.00 46.94 69 ALA A O 1
ATOM 554 N N . LYS A 1 70 ? -27.288 0.219 1.913 1.00 50.09 70 LYS A N 1
ATOM 555 C CA . LYS A 1 70 ? -27.161 -0.865 2.919 1.00 50.09 70 LYS A CA 1
ATOM 556 C C . LYS A 1 70 ? -26.172 -0.680 4.081 1.00 50.09 70 LYS A C 1
ATOM 558 O O . LYS A 1 70 ? -25.720 -1.672 4.644 1.00 50.09 70 LYS A O 1
ATOM 563 N N . ALA A 1 71 ? -25.880 0.548 4.505 1.00 48.50 71 ALA A N 1
ATOM 564 C CA . ALA A 1 71 ? -25.136 0.757 5.754 1.00 48.50 71 ALA A CA 1
ATOM 565 C C . ALA A 1 71 ? -25.514 2.064 6.472 1.00 48.50 71 ALA A C 1
ATOM 567 O O . ALA A 1 71 ? -24.690 2.954 6.633 1.00 48.50 71 ALA A O 1
ATOM 568 N N . LEU A 1 72 ? -26.770 2.155 6.909 1.00 41.34 72 LEU A N 1
ATOM 569 C CA . LEU A 1 72 ? -27.166 2.904 8.104 1.00 41.34 72 LEU A CA 1
ATOM 570 C C . LEU A 1 72 ? -28.404 2.215 8.699 1.00 41.34 72 LEU A C 1
ATOM 572 O O . LEU A 1 72 ? -29.517 2.441 8.225 1.00 41.34 72 LEU A O 1
ATOM 576 N N . PRO A 1 73 ? -28.248 1.328 9.692 1.00 44.59 73 PRO A N 1
ATOM 577 C CA . PRO A 1 73 ? -29.272 1.160 10.702 1.00 44.59 73 PRO A CA 1
ATOM 578 C C . PRO A 1 73 ? -29.092 2.273 11.749 1.00 44.59 73 PRO A C 1
ATOM 580 O O . PRO A 1 73 ? -28.062 2.295 12.413 1.00 44.59 73 PRO A O 1
ATOM 583 N N . LEU A 1 74 ? -30.089 3.170 11.790 1.00 45.28 74 LEU A N 1
ATOM 584 C CA . LEU A 1 74 ? -30.450 4.178 12.810 1.00 45.28 74 LEU A CA 1
ATOM 585 C C . LEU A 1 74 ? -29.318 4.834 13.619 1.00 45.28 74 LEU A C 1
ATOM 587 O O . LEU A 1 74 ? -28.793 4.191 14.552 1.00 45.28 74 LEU A O 1
#